Protein AF-A0A2M8Q1G1-F1 (afdb_monomer_lite)

Foldseek 3Di:
DDPDPQWDWDDDPNDIFTAGKDWDDCVVPVVVLQVVQVVCCVPPVGRDDIDIDGDGDDDD

Secondary structure (DSSP, 8-state):
------EEEEEETTEEEEEEEEE--TTT-HHHHHHHHHHHHHHHS---S--EEEEEPP--

Sequence (60 aa):
MSKHNTRALWRVAGQHYAGRGRIVNDDEEYTLAHAIWTLMDEKYQWSNGLIVELCPDQSN

Structure (mmCIF, N/CA/C/O backbone):
data_AF-A0A2M8Q1G1-F1
#
_entry.id   AF-A0A2M8Q1G1-F1
#
loop_
_atom_site.group_PDB
_atom_site.id
_atom_site.type_symbol
_atom_site.label_atom_id
_atom_site.label_alt_id
_atom_site.label_comp_id
_atom_site.label_asym_id
_atom_site.label_entity_id
_atom_site.label_seq_id
_atom_site.pdbx_PDB_ins_code
_atom_site.Cartn_x
_atom_site.Cartn_y
_atom_site.Cartn_z
_atom_site.occupancy
_atom_site.B_iso_or_equiv
_atom_site.auth_seq_id
_atom_site.auth_comp_id
_atom_site.auth_asym_id
_atom_site.auth_atom_id
_atom_site.pdbx_PDB_model_num
ATOM 1 N N . MET A 1 1 ? 0.652 -13.588 -18.992 1.00 41.22 1 MET A N 1
ATOM 2 C CA . MET A 1 1 ? 0.554 -12.694 -17.817 1.00 41.22 1 MET A CA 1
ATOM 3 C C . MET A 1 1 ? -0.693 -13.065 -17.035 1.00 41.22 1 MET A C 1
ATOM 5 O O . MET A 1 1 ? -1.786 -12.998 -17.585 1.00 41.22 1 MET A O 1
ATOM 9 N N . SER A 1 2 ? -0.520 -13.571 -15.814 1.00 43.75 2 SER A N 1
ATOM 10 C CA . SER A 1 2 ? -1.616 -14.013 -14.946 1.00 43.75 2 SER A CA 1
ATOM 11 C C . SER A 1 2 ? -2.544 -12.835 -14.625 1.00 43.75 2 SER A C 1
ATOM 13 O O . SER A 1 2 ? -2.090 -11.810 -14.119 1.00 43.75 2 SER A O 1
ATOM 15 N N . LYS A 1 3 ? -3.838 -12.967 -14.946 1.00 50.75 3 LYS A N 1
ATOM 16 C CA . LYS A 1 3 ? -4.902 -12.031 -14.546 1.00 50.75 3 LYS A CA 1
ATOM 17 C C . LYS A 1 3 ? -5.142 -12.192 -13.042 1.00 50.75 3 LYS A C 1
ATOM 19 O O . LYS A 1 3 ? -6.092 -12.852 -12.629 1.00 50.75 3 LYS A O 1
ATOM 24 N N . HIS A 1 4 ? -4.267 -11.630 -12.215 1.00 63.41 4 HIS A N 1
ATOM 25 C CA . HIS A 1 4 ? -4.559 -11.504 -10.792 1.00 63.41 4 HIS A CA 1
ATOM 26 C C . HIS A 1 4 ? -5.783 -10.595 -10.643 1.00 63.41 4 HIS A C 1
ATOM 28 O O . HIS A 1 4 ? -5.806 -9.477 -11.156 1.00 63.41 4 HIS A O 1
ATOM 34 N N . ASN A 1 5 ? -6.840 -11.113 -10.016 1.00 64.00 5 ASN A N 1
ATOM 35 C CA . ASN A 1 5 ? -8.032 -10.331 -9.725 1.00 64.00 5 ASN A CA 1
ATOM 36 C C . ASN A 1 5 ? -7.653 -9.265 -8.693 1.00 64.00 5 ASN A C 1
ATOM 38 O O . ASN A 1 5 ? -7.415 -9.583 -7.533 1.00 64.00 5 ASN A O 1
ATOM 42 N N . THR A 1 6 ? -7.560 -8.013 -9.134 1.00 85.56 6 THR A N 1
ATOM 43 C CA . THR A 1 6 ? -7.141 -6.885 -8.299 1.00 85.56 6 THR A CA 1
ATOM 44 C C . THR A 1 6 ? -8.254 -6.366 -7.399 1.00 85.56 6 THR A C 1
ATOM 46 O O . THR A 1 6 ? -7.996 -5.459 -6.616 1.00 85.56 6 THR A O 1
ATOM 49 N N . ARG A 1 7 ? -9.485 -6.902 -7.479 1.00 92.19 7 ARG A N 1
ATOM 50 C CA . ARG A 1 7 ? -10.590 -6.430 -6.635 1.00 92.19 7 ARG A CA 1
ATOM 51 C C . ARG A 1 7 ? -10.308 -6.702 -5.162 1.00 92.19 7 ARG A C 1
ATOM 53 O O . ARG A 1 7 ? -10.029 -7.833 -4.774 1.00 92.19 7 ARG A O 1
ATOM 60 N N . ALA A 1 8 ? -10.460 -5.664 -4.353 1.00 91.44 8 ALA A N 1
ATOM 61 C CA . ALA A 1 8 ? -10.275 -5.706 -2.915 1.00 91.44 8 ALA A CA 1
ATOM 62 C C . ALA A 1 8 ? -11.440 -5.013 -2.201 1.00 91.44 8 ALA A C 1
ATOM 64 O O . ALA A 1 8 ? -12.050 -4.075 -2.719 1.00 91.44 8 ALA A O 1
ATOM 65 N N . LEU A 1 9 ? -11.724 -5.492 -0.993 1.00 93.75 9 LEU A N 1
ATOM 66 C CA . LEU A 1 9 ? -12.608 -4.856 -0.025 1.00 93.75 9 LEU A CA 1
ATOM 67 C C . LEU A 1 9 ? -11.770 -4.539 1.209 1.00 93.75 9 LEU A C 1
ATOM 69 O O . LEU A 1 9 ? -11.037 -5.404 1.689 1.00 93.75 9 LEU A O 1
ATOM 73 N N . TRP A 1 10 ? -11.871 -3.321 1.728 1.00 94.19 10 TRP A N 1
ATOM 74 C CA . TRP A 1 10 ? -11.149 -2.923 2.935 1.00 94.19 10 TRP A CA 1
ATOM 75 C C . TRP A 1 10 ? -12.017 -2.068 3.847 1.00 94.19 10 TRP A C 1
ATOM 77 O O . TRP A 1 10 ? -13.041 -1.514 3.440 1.00 94.19 10 TRP A O 1
ATOM 87 N N . ARG A 1 11 ? -11.609 -1.989 5.117 1.00 95.62 11 ARG A N 1
ATOM 88 C CA . ARG A 1 11 ? -12.313 -1.234 6.151 1.00 95.62 11 ARG A CA 1
ATOM 89 C C . ARG A 1 11 ? -11.359 -0.285 6.859 1.00 95.62 11 ARG A C 1
ATOM 91 O O . ARG A 1 11 ? -10.370 -0.732 7.432 1.00 95.62 11 ARG A O 1
ATOM 98 N N . VAL A 1 12 ? -11.693 1.002 6.871 1.00 92.81 12 VAL A N 1
ATOM 99 C CA . VAL A 1 12 ? -10.935 2.051 7.572 1.00 92.81 12 VAL A CA 1
ATOM 100 C C . VAL A 1 12 ? -11.896 2.800 8.479 1.00 92.81 12 VAL A C 1
ATOM 102 O O . VAL A 1 12 ? -12.921 3.289 8.015 1.00 92.81 12 VAL A O 1
ATOM 105 N N . ALA A 1 13 ? -11.592 2.852 9.779 1.00 94.31 13 ALA A N 1
ATOM 106 C CA . ALA A 1 13 ? -12.419 3.531 10.785 1.00 94.31 13 ALA A CA 1
ATOM 107 C C . ALA A 1 13 ? -13.921 3.154 10.727 1.00 94.31 13 ALA A C 1
ATOM 109 O O . ALA A 1 13 ? -14.797 3.998 10.884 1.00 94.31 13 ALA A O 1
ATOM 110 N N . GLY A 1 14 ? -14.227 1.879 10.458 1.00 94.31 14 GLY A N 1
ATOM 111 C CA . GLY A 1 14 ? -15.603 1.375 10.350 1.00 94.31 14 GLY A CA 1
ATOM 112 C C . GLY A 1 14 ? -16.282 1.596 8.991 1.00 94.31 14 GLY A C 1
ATOM 113 O O . GLY A 1 14 ? -17.294 0.952 8.731 1.00 94.31 14 GLY A O 1
ATOM 114 N N . GLN A 1 15 ? -15.709 2.416 8.106 1.00 95.19 15 GLN A N 1
ATOM 115 C CA . GLN A 1 15 ? -16.206 2.615 6.744 1.00 95.19 15 GLN A CA 1
ATOM 116 C C . GLN A 1 15 ? -15.686 1.523 5.811 1.00 95.19 15 GLN A C 1
ATOM 118 O O . GLN A 1 15 ? -14.506 1.164 5.870 1.00 95.19 15 GLN A O 1
ATOM 123 N N . HIS A 1 16 ? -16.567 0.996 4.962 1.00 94.44 16 HIS A N 1
ATOM 124 C CA . HIS A 1 16 ? -16.231 -0.027 3.976 1.00 94.44 16 HIS A CA 1
ATOM 125 C C . HIS A 1 16 ? -15.964 0.603 2.615 1.00 94.44 16 HIS A C 1
ATOM 127 O O . HIS A 1 16 ? -16.722 1.454 2.156 1.00 94.44 16 HIS A O 1
ATOM 133 N N . TYR A 1 17 ? -14.917 0.119 1.959 1.00 94.19 17 TYR A N 1
ATOM 134 C CA . TYR A 1 17 ? -14.520 0.537 0.627 1.00 94.19 17 TYR A CA 1
ATOM 135 C C . TYR A 1 17 ? -14.389 -0.689 -0.270 1.00 94.19 17 TYR A C 1
ATOM 137 O O . TYR A 1 17 ? -13.946 -1.756 0.167 1.00 94.19 17 TYR A O 1
ATOM 145 N N . ALA A 1 18 ? -14.766 -0.514 -1.530 1.00 95.06 18 ALA A N 1
ATOM 146 C CA . ALA A 1 18 ? -14.521 -1.461 -2.601 1.00 95.06 18 ALA A CA 1
ATOM 147 C C . ALA A 1 18 ? -13.664 -0.787 -3.665 1.00 95.06 18 ALA A C 1
ATOM 149 O O . ALA A 1 18 ? -13.788 0.414 -3.900 1.00 95.06 18 ALA A O 1
ATOM 150 N N . GLY A 1 19 ? -12.790 -1.559 -4.297 1.00 94.44 19 GLY A N 1
ATOM 151 C CA . GLY A 1 19 ? -11.952 -1.045 -5.365 1.00 94.44 19 GLY A CA 1
ATOM 152 C C . GLY A 1 19 ? -10.916 -2.048 -5.815 1.00 94.44 19 GLY A C 1
ATOM 153 O O . GLY A 1 19 ? -11.153 -3.260 -5.782 1.00 94.44 19 GLY A O 1
ATOM 154 N N . ARG A 1 20 ? -9.762 -1.543 -6.246 1.00 94.50 20 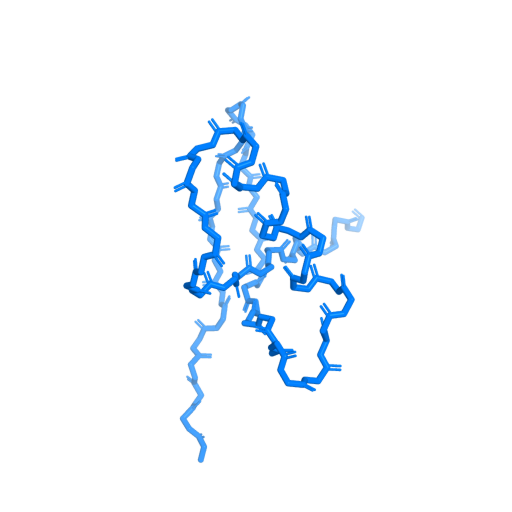ARG A N 1
ATOM 155 C CA . ARG A 1 20 ? -8.652 -2.362 -6.733 1.00 94.50 20 ARG A CA 1
ATOM 156 C C . ARG A 1 20 ? -7.379 -2.104 -5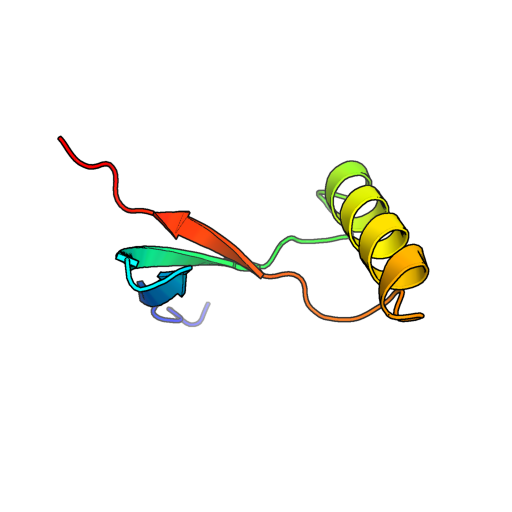.943 1.00 94.50 20 ARG A C 1
ATOM 158 O O . ARG A 1 20 ? -7.102 -0.967 -5.588 1.00 94.50 20 ARG A O 1
ATOM 165 N N . GLY A 1 21 ? -6.590 -3.147 -5.722 1.00 92.56 21 GLY A N 1
ATOM 166 C CA . GLY A 1 21 ? -5.199 -3.022 -5.300 1.00 92.56 21 GLY A CA 1
ATOM 167 C C . GLY A 1 21 ? -4.265 -3.033 -6.507 1.00 92.56 21 GLY A C 1
ATOM 168 O O . GLY A 1 21 ? -4.448 -3.854 -7.411 1.00 92.56 21 GLY A O 1
ATOM 169 N N . A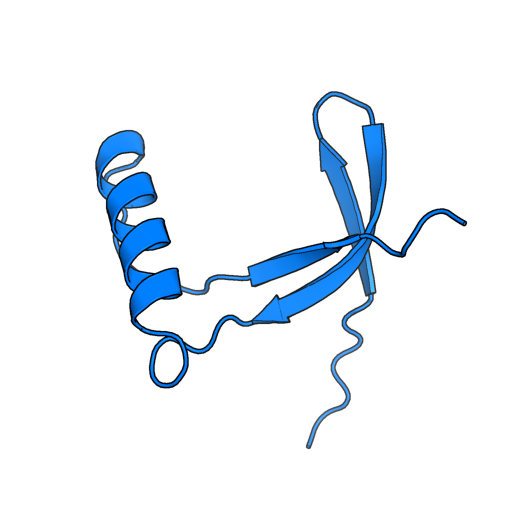RG A 1 22 ? -3.250 -2.168 -6.516 1.00 92.44 22 ARG A N 1
ATOM 170 C CA . ARG A 1 22 ? -2.102 -2.296 -7.423 1.00 92.44 22 ARG A CA 1
ATOM 171 C C . ARG A 1 22 ? -0.807 -2.375 -6.631 1.00 92.44 22 ARG A C 1
ATOM 173 O O . ARG A 1 22 ? -0.670 -1.730 -5.597 1.00 92.44 22 ARG A O 1
ATOM 180 N N . ILE A 1 23 ? 0.133 -3.161 -7.134 1.00 93.00 23 ILE A N 1
ATOM 181 C CA . ILE A 1 23 ? 1.500 -3.155 -6.621 1.00 93.00 23 ILE A CA 1
ATOM 182 C C . ILE A 1 23 ? 2.153 -1.854 -7.090 1.00 93.00 23 ILE A C 1
ATOM 184 O O . ILE A 1 23 ? 2.026 -1.503 -8.265 1.00 93.00 23 ILE A O 1
ATOM 188 N N . VAL A 1 24 ? 2.806 -1.144 -6.173 1.00 93.69 24 VAL A N 1
ATOM 189 C CA . VAL A 1 24 ? 3.712 -0.045 -6.521 1.00 93.69 24 VAL A CA 1
ATOM 190 C C . VAL A 1 24 ? 5.038 -0.674 -6.922 1.00 93.69 24 VAL A C 1
ATOM 192 O O . VAL A 1 24 ? 5.589 -1.473 -6.164 1.00 93.69 24 VAL A O 1
ATOM 195 N N . ASN A 1 25 ? 5.508 -0.357 -8.125 1.00 92.44 25 ASN A N 1
ATOM 196 C CA . ASN A 1 25 ? 6.780 -0.853 -8.634 1.00 92.44 25 ASN A CA 1
ATOM 197 C C . ASN A 1 25 ? 7.883 0.121 -8.212 1.00 92.44 25 ASN A C 1
ATOM 199 O O . ASN A 1 25 ? 7.897 1.255 -8.672 1.00 92.44 25 ASN A O 1
ATOM 203 N N . ASP A 1 26 ? 8.780 -0.284 -7.321 1.00 91.94 26 ASP A N 1
ATOM 204 C CA . ASP A 1 26 ? 9.841 0.570 -6.781 1.00 91.94 26 ASP A CA 1
ATOM 205 C C . ASP A 1 26 ? 10.910 0.945 -7.816 1.00 91.94 26 ASP A C 1
ATOM 207 O O . ASP A 1 26 ? 11.460 2.047 -7.738 1.00 91.94 26 ASP A O 1
ATOM 211 N N . ASP A 1 27 ? 11.132 0.099 -8.824 1.00 93.38 27 ASP A N 1
ATOM 212 C CA . ASP A 1 27 ? 12.022 0.401 -9.951 1.00 93.38 27 ASP A CA 1
ATOM 213 C C . ASP A 1 27 ? 11.459 1.518 -10.852 1.00 93.38 27 ASP A C 1
ATOM 215 O O . ASP A 1 27 ? 12.209 2.323 -11.408 1.00 93.38 27 ASP A O 1
ATOM 219 N N . GLU A 1 28 ? 10.132 1.589 -10.998 1.00 94.56 28 GLU A N 1
ATOM 220 C CA . GLU A 1 28 ? 9.449 2.560 -11.870 1.00 94.56 28 GLU A CA 1
ATOM 221 C C . GLU A 1 28 ? 8.938 3.796 -11.105 1.00 94.56 28 GLU A C 1
ATOM 223 O O . GLU A 1 28 ? 8.865 4.893 -11.660 1.00 94.56 28 GLU A O 1
ATOM 228 N N . GLU A 1 29 ? 8.602 3.643 -9.823 1.00 95.25 29 GLU A N 1
ATOM 229 C CA . GLU A 1 29 ? 7.957 4.640 -8.959 1.00 95.25 29 GLU A CA 1
ATOM 230 C C . GLU A 1 29 ? 8.803 4.941 -7.704 1.00 95.25 29 GLU A C 1
ATOM 232 O O . GLU A 1 29 ? 8.271 5.117 -6.603 1.00 95.25 29 GLU A O 1
ATOM 237 N N . TYR A 1 30 ? 10.128 5.037 -7.863 1.00 94.56 30 TYR A N 1
ATOM 238 C CA . TYR A 1 30 ? 11.088 5.208 -6.761 1.00 94.56 30 TYR A CA 1
ATOM 239 C C . TYR A 1 30 ? 10.703 6.309 -5.762 1.00 94.56 30 TYR A C 1
ATOM 241 O O . TYR A 1 30 ? 10.751 6.099 -4.553 1.00 94.56 30 TYR A O 1
ATOM 249 N N . THR A 1 31 ? 10.290 7.489 -6.238 1.00 96.25 31 THR A N 1
ATOM 250 C CA . THR A 1 31 ? 9.927 8.609 -5.353 1.00 96.25 31 THR A CA 1
ATOM 251 C C . THR A 1 31 ? 8.755 8.263 -4.433 1.00 96.25 31 THR A C 1
ATOM 253 O O . THR A 1 31 ? 8.783 8.615 -3.254 1.00 96.25 31 THR A O 1
ATOM 256 N N . LEU A 1 32 ? 7.743 7.557 -4.948 1.00 95.06 32 LEU A N 1
ATOM 257 C CA . LEU A 1 32 ? 6.587 7.127 -4.164 1.00 95.06 32 LEU A CA 1
ATOM 258 C C . LEU A 1 32 ? 6.986 6.034 -3.167 1.00 95.06 32 LEU A C 1
ATOM 260 O O . LEU A 1 32 ? 6.674 6.147 -1.981 1.00 95.06 32 LEU A O 1
ATOM 264 N N . ALA A 1 33 ? 7.705 5.011 -3.635 1.00 95.56 33 ALA A N 1
ATOM 265 C CA . ALA A 1 33 ? 8.158 3.908 -2.792 1.00 95.56 33 ALA A CA 1
ATOM 266 C C . ALA A 1 33 ? 9.048 4.405 -1.642 1.00 95.56 33 ALA A C 1
ATOM 268 O O . ALA A 1 33 ? 8.809 4.073 -0.481 1.00 95.56 33 ALA A O 1
ATOM 269 N N . HIS A 1 34 ? 10.004 5.288 -1.943 1.00 95.31 34 HIS A N 1
ATOM 270 C CA . HIS A 1 34 ? 10.913 5.859 -0.956 1.00 95.31 34 HIS A CA 1
ATOM 271 C C . HIS A 1 34 ? 10.178 6.694 0.098 1.00 95.31 34 HIS A C 1
ATOM 273 O O . HIS A 1 34 ? 10.436 6.537 1.288 1.00 95.31 34 HIS A O 1
ATOM 279 N N . ALA A 1 35 ? 9.220 7.537 -0.305 1.00 96.19 35 ALA A N 1
ATOM 280 C CA . ALA A 1 35 ? 8.428 8.320 0.644 1.00 96.19 35 ALA A CA 1
ATOM 281 C C . ALA A 1 35 ? 7.626 7.428 1.609 1.00 96.19 35 ALA A C 1
ATOM 283 O O . ALA A 1 35 ? 7.547 7.716 2.805 1.00 96.19 35 ALA A O 1
ATOM 284 N N . ILE A 1 36 ? 7.061 6.328 1.104 1.00 95.62 36 ILE A N 1
ATOM 285 C CA . ILE A 1 36 ? 6.328 5.359 1.924 1.00 95.62 36 ILE A CA 1
ATOM 286 C C . ILE A 1 36 ? 7.277 4.634 2.882 1.00 95.62 36 ILE A C 1
ATOM 288 O O . ILE A 1 36 ? 6.962 4.529 4.066 1.00 95.62 36 ILE A O 1
ATOM 292 N N . TRP A 1 37 ? 8.437 4.162 2.420 1.00 95.62 37 TRP A N 1
ATOM 293 C CA . TRP A 1 37 ? 9.399 3.486 3.295 1.00 95.62 37 TRP A CA 1
ATOM 294 C C . TRP A 1 37 ? 9.944 4.394 4.386 1.00 95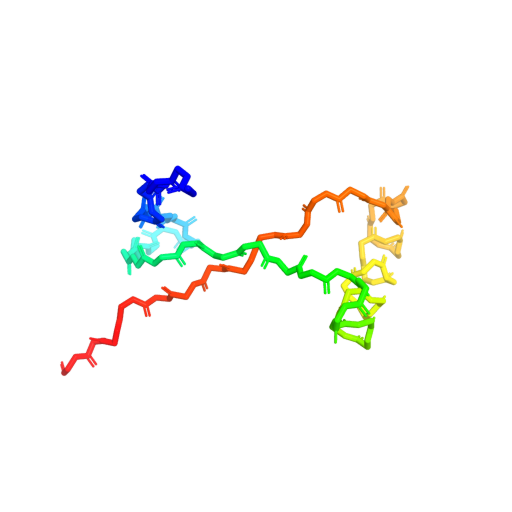.62 37 TRP A C 1
ATOM 296 O O . TRP A 1 37 ? 10.034 3.942 5.520 1.00 95.62 37 TRP A O 1
ATOM 306 N N . THR A 1 38 ? 10.231 5.664 4.096 1.00 95.94 38 THR A N 1
ATOM 307 C CA . THR A 1 38 ? 10.644 6.626 5.128 1.00 95.94 38 THR A CA 1
ATOM 308 C C . THR A 1 38 ? 9.575 6.759 6.215 1.00 95.94 38 THR A C 1
ATOM 310 O O . THR A 1 38 ? 9.884 6.645 7.398 1.00 95.94 38 THR A O 1
ATOM 313 N N . LEU A 1 39 ? 8.299 6.894 5.834 1.00 95.94 39 LEU A N 1
ATOM 314 C CA . LEU A 1 39 ? 7.188 6.959 6.791 1.00 95.94 39 LEU A CA 1
ATOM 315 C C . LEU A 1 39 ? 7.058 5.670 7.629 1.00 95.94 39 LEU A C 1
ATOM 317 O O . LEU A 1 39 ? 6.766 5.717 8.827 1.00 95.94 39 LEU A O 1
ATOM 321 N N . MET A 1 40 ? 7.244 4.507 7.002 1.00 95.81 40 MET A N 1
ATOM 322 C CA . MET A 1 40 ? 7.158 3.214 7.683 1.00 95.81 40 MET A CA 1
ATOM 323 C C . MET A 1 40 ? 8.359 2.966 8.601 1.00 95.81 40 MET A C 1
ATOM 325 O O . MET A 1 40 ? 8.183 2.411 9.685 1.00 95.81 40 MET A O 1
ATOM 329 N N . ASP A 1 41 ? 9.550 3.430 8.230 1.00 96.44 41 ASP A N 1
ATOM 330 C CA . ASP A 1 41 ? 10.749 3.352 9.058 1.00 96.44 41 ASP A CA 1
ATOM 331 C C . ASP A 1 41 ? 10.592 4.210 10.314 1.00 96.44 41 ASP A C 1
ATOM 333 O O . ASP A 1 41 ? 10.717 3.711 11.432 1.00 96.44 41 ASP A O 1
ATOM 337 N N . GLU A 1 42 ? 10.167 5.464 10.156 1.00 96.94 42 GLU A N 1
ATOM 338 C CA . GLU A 1 42 ? 9.936 6.379 11.277 1.00 96.94 42 GLU A CA 1
ATOM 339 C C . GLU A 1 42 ? 8.925 5.828 12.291 1.00 96.94 42 GLU A C 1
ATOM 341 O O . GLU A 1 42 ? 9.124 5.938 13.502 1.00 96.94 42 GLU A O 1
ATOM 346 N N . LYS A 1 43 ? 7.833 5.219 11.814 1.00 95.69 43 LYS A N 1
ATOM 347 C CA . LYS A 1 43 ? 6.735 4.779 12.684 1.00 95.69 43 LYS A CA 1
ATOM 348 C C . LYS A 1 43 ? 6.882 3.347 13.194 1.00 95.69 43 LYS A C 1
ATOM 350 O O . LYS A 1 43 ? 6.422 3.041 14.295 1.00 95.69 43 LYS A O 1
ATOM 355 N N . TYR A 1 44 ? 7.458 2.467 12.385 1.00 94.94 44 TYR A N 1
ATOM 356 C CA . TYR A 1 44 ? 7.448 1.021 12.607 1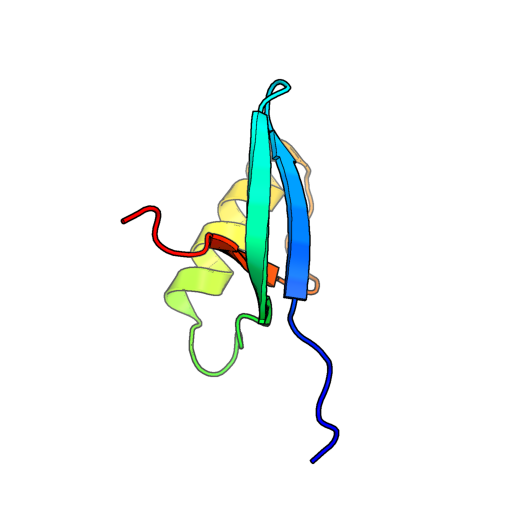.00 94.94 44 TYR A CA 1
ATOM 357 C C . TYR A 1 44 ? 8.832 0.372 12.501 1.00 94.94 44 TYR A C 1
ATOM 359 O O . TYR A 1 44 ? 8.926 -0.834 12.720 1.00 94.94 44 TYR A O 1
ATOM 367 N N . GLN A 1 45 ? 9.887 1.139 12.197 1.00 94.56 45 GLN A N 1
ATOM 368 C CA . GLN A 1 45 ? 11.254 0.643 11.975 1.00 94.56 45 GLN A CA 1
ATOM 369 C C . GLN A 1 45 ? 11.306 -0.418 10.865 1.00 94.56 45 GLN A C 1
ATOM 371 O O . GLN A 1 45 ? 12.010 -1.425 10.960 1.00 94.56 45 GLN A O 1
ATOM 376 N N . TRP A 1 46 ? 10.497 -0.206 9.822 1.00 92.06 46 TRP A N 1
ATOM 377 C CA . TRP A 1 46 ? 10.415 -1.072 8.656 1.00 92.06 46 TRP A CA 1
ATOM 378 C C . TRP A 1 46 ? 10.538 -0.266 7.359 1.00 92.06 46 TRP A C 1
ATOM 380 O O . TRP A 1 46 ? 9.690 0.567 7.060 1.00 92.06 46 TRP A O 1
ATOM 390 N N . SER A 1 47 ? 11.568 -0.565 6.566 1.00 87.75 47 SER A N 1
ATOM 391 C CA . SER A 1 47 ? 11.953 0.196 5.367 1.00 87.75 47 SER A CA 1
ATOM 392 C C . SER A 1 47 ? 12.046 -0.648 4.086 1.00 87.75 47 SER A C 1
ATOM 394 O O . SER A 1 47 ? 12.741 -0.277 3.145 1.00 87.75 47 SER A O 1
ATOM 396 N N . ASN A 1 48 ? 11.381 -1.807 4.029 1.00 87.62 48 ASN A N 1
ATOM 397 C CA . ASN A 1 48 ? 11.383 -2.671 2.842 1.00 87.62 48 ASN A CA 1
ATOM 398 C C . ASN A 1 48 ? 10.037 -3.389 2.644 1.00 87.62 48 ASN A C 1
ATOM 400 O O . ASN A 1 48 ? 9.114 -3.226 3.434 1.00 87.62 48 ASN A O 1
ATOM 404 N N . GLY A 1 49 ? 9.912 -4.192 1.586 1.00 90.00 49 GLY A N 1
ATOM 405 C CA . GLY A 1 49 ? 8.746 -5.049 1.352 1.00 90.00 49 GLY A CA 1
ATOM 406 C C . GLY A 1 49 ? 7.775 -4.535 0.288 1.00 90.00 49 GLY A C 1
ATOM 407 O O . GLY A 1 49 ? 8.019 -3.533 -0.379 1.00 90.00 49 GLY A O 1
ATOM 408 N N . LEU A 1 50 ? 6.674 -5.272 0.106 1.00 91.69 50 LEU A N 1
ATOM 409 C CA . LEU A 1 50 ? 5.686 -5.014 -0.941 1.00 91.69 50 LEU A CA 1
ATOM 410 C C . LEU A 1 50 ? 4.774 -3.842 -0.566 1.00 91.69 50 LEU A C 1
ATOM 412 O O . LEU A 1 50 ? 4.055 -3.904 0.432 1.00 91.69 50 LEU A O 1
ATOM 416 N N . ILE A 1 51 ? 4.728 -2.829 -1.426 1.00 94.44 51 ILE A N 1
ATOM 417 C CA . ILE A 1 51 ? 3.773 -1.729 -1.316 1.00 94.44 51 ILE A CA 1
ATOM 418 C C . ILE A 1 51 ? 2.576 -2.022 -2.224 1.00 94.44 51 ILE A C 1
ATOM 420 O O . ILE A 1 51 ? 2.722 -2.262 -3.424 1.00 94.44 51 ILE A O 1
ATOM 424 N N . VAL A 1 52 ? 1.375 -1.982 -1.645 1.00 93.44 52 VAL A N 1
ATOM 425 C CA . VAL A 1 52 ? 0.111 -2.097 -2.379 1.00 93.44 52 VAL A CA 1
ATOM 426 C C . VAL A 1 52 ? -0.690 -0.817 -2.187 1.00 93.44 52 VAL A C 1
ATOM 428 O O . VAL A 1 52 ? -1.085 -0.487 -1.070 1.00 93.44 52 VAL A O 1
ATOM 431 N N . GLU A 1 53 ? -0.960 -0.114 -3.282 1.00 93.62 53 GLU A N 1
ATOM 432 C CA . GLU A 1 53 ? -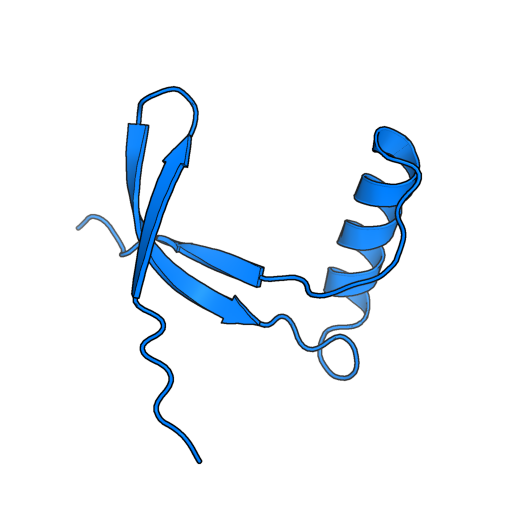1.868 1.028 -3.298 1.00 93.62 53 GLU A CA 1
ATOM 433 C C . GLU A 1 53 ? -3.313 0.539 -3.468 1.00 93.62 53 GLU A C 1
ATOM 435 O O . GLU A 1 53 ? -3.620 -0.233 -4.381 1.00 93.62 53 GLU A O 1
ATOM 440 N N . LEU A 1 54 ? -4.206 0.987 -2.580 1.00 93.88 54 LEU A N 1
ATOM 441 C CA . LEU A 1 54 ? -5.641 0.713 -2.650 1.00 93.88 54 LEU A CA 1
ATOM 442 C C . LEU A 1 54 ? -6.349 1.870 -3.357 1.00 93.88 54 LEU A C 1
ATOM 444 O O . LEU A 1 54 ? -6.458 2.970 -2.818 1.00 93.88 54 LEU A O 1
ATOM 448 N N . CYS A 1 55 ? -6.866 1.608 -4.551 1.00 92.50 55 CYS A N 1
ATOM 449 C CA . CYS A 1 55 ? -7.618 2.560 -5.355 1.00 92.50 55 CYS A CA 1
ATOM 450 C C . CYS A 1 55 ? -9.124 2.296 -5.170 1.00 92.50 55 CYS A C 1
ATOM 452 O O . CYS A 1 55 ? -9.618 1.303 -5.719 1.00 92.50 55 CYS A O 1
ATOM 454 N N . PRO A 1 56 ? -9.869 3.121 -4.405 1.00 92.81 56 PRO A N 1
ATOM 455 C CA . PRO A 1 56 ? -11.319 2.979 -4.287 1.00 92.81 56 PRO A CA 1
ATOM 456 C C . PRO A 1 56 ? -11.991 3.119 -5.653 1.00 92.81 56 PRO A C 1
ATOM 458 O O . PRO A 1 56 ? -11.555 3.904 -6.498 1.00 92.81 56 PRO A O 1
ATOM 461 N N . ASP A 1 57 ? -13.060 2.354 -5.870 1.00 92.50 57 ASP A N 1
ATOM 462 C CA . ASP A 1 57 ? -13.950 2.594 -7.000 1.00 92.50 57 ASP A CA 1
ATOM 463 C C . ASP A 1 57 ? -14.501 4.024 -6.864 1.00 92.50 57 ASP A C 1
ATOM 465 O O . ASP A 1 57 ? -14.862 4.457 -5.766 1.00 92.50 57 ASP A O 1
ATOM 469 N N . GLN A 1 58 ? -14.531 4.783 -7.963 1.00 79.19 58 GLN A N 1
ATOM 470 C CA . GLN A 1 58 ? -15.115 6.122 -7.938 1.00 79.19 58 GLN A CA 1
ATOM 471 C C . GLN A 1 58 ? -16.591 5.996 -7.547 1.00 79.19 58 GLN A C 1
ATOM 473 O O . GLN A 1 58 ? -17.378 5.373 -8.261 1.00 79.19 58 GLN A O 1
ATOM 478 N N . SER A 1 59 ? -16.961 6.566 -6.402 1.00 58.69 59 SER A N 1
ATOM 479 C CA . SER A 1 59 ? -18.358 6.810 -6.063 1.00 58.69 59 SER A CA 1
ATOM 480 C C . SER A 1 59 ? -18.872 7.898 -7.003 1.00 58.69 59 SER A C 1
ATOM 482 O O . SER A 1 59 ? -18.415 9.038 -6.916 1.00 58.69 59 SER A O 1
ATOM 484 N N . ASN A 1 60 ? -19.742 7.514 -7.934 1.00 40.47 60 ASN A N 1
ATOM 485 C CA . ASN A 1 60 ? -20.478 8.447 -8.785 1.00 40.47 60 ASN A CA 1
ATOM 486 C C . ASN A 1 60 ? -21.457 9.287 -7.955 1.00 40.47 60 ASN A C 1
ATOM 488 O O . ASN A 1 60 ? -22.022 8.716 -6.990 1.00 40.47 60 ASN A O 1
#

Radius of gyration: 13.67 Å; chains: 1; bounding box: 32×23×30 Å

pLDDT: mean 88.59, std 14.06, range [40.47, 96.94]